Protein AF-A0A532EK30-F1 (afdb_monomer)

Nearest PDB structures (foldseek):
  5ezo-assembly1_A  TM=5.933E-01  e=1.721E+00  Plasmodium falciparum 3D7
  8chv-assembly1_C  TM=4.615E-01  e=1.049E+00  Homo sapiens
  4exr-assembly1_A-2  TM=4.906E-01  e=1.307E+00  Clostridioides difficile 630
  8chv-assembly1_D  TM=5.462E-01  e=2.030E+00  Homo sapiens
  8chv-assembly1_A  TM=4.541E-01  e=2.144E+00  Homo sapiens

Solvent-accessible surface area (backbone atoms only — not comparable to full-atom values): 4365 Å² total; per-residue (Å²): 130,82,81,80,41,68,65,50,74,48,78,48,77,56,93,60,35,37,41,39,36,39,37,40,27,40,96,65,25,21,39,39,40,40,34,30,31,46,74,93,45,75,78,41,84,46,76,47,77,40,91,40,51,63,50,72,69,55,51,52,49,54,50,52,49,50,54,50,52,50,52,55,52,63,74,73,109

Secondary structure (DSSP, 8-state):
-----EEEEEEEEETTEEEEEEEEE-SS-EEEEEEEEETTEEEEEEEEEESSPPPHHHHHHHHHHHHHHHHHHHHH-

Sequence (77 aa):
MTKKGLGKQVVITQGAREWFMLIEVTPENSVVLRQEKEHETYLIDESETHDRPMTMGEVDAAIAEYVNSVKTRITKE

Mean predicted aligned error: 5.14 Å

pLDDT: mean 87.99, std 13.49, range [35.38, 95.88]

Foldseek 3Di:
DPPQFPWDKDWDDDDQKIWIWIWGFDQQWIKIWIWIDGNPRTPDTDMDIGRHGDDPVRVVVVVVVSVVVVVVVVVVD

Structure (mmCIF, N/CA/C/O backbone):
data_AF-A0A532EK30-F1
#
_entry.id   AF-A0A532EK30-F1
#
loop_
_atom_site.group_PDB
_atom_site.id
_atom_site.type_symbol
_atom_site.label_atom_id
_atom_site.label_alt_id
_atom_site.label_comp_id
_atom_site.label_asym_id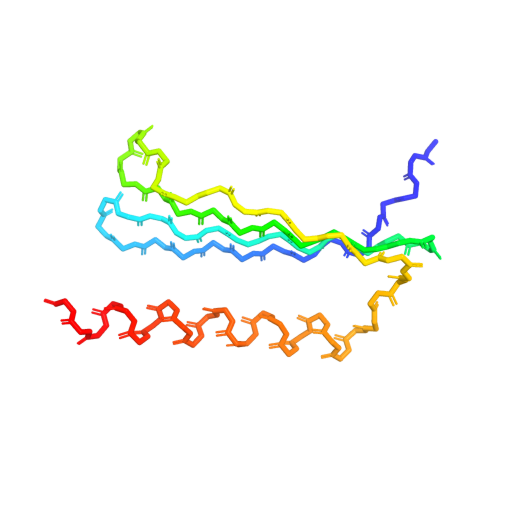
_atom_site.label_entity_id
_atom_site.label_seq_id
_atom_site.pdbx_PDB_ins_code
_atom_site.Cartn_x
_atom_site.Cartn_y
_atom_site.Cartn_z
_atom_site.occupancy
_atom_site.B_iso_or_equiv
_atom_site.auth_seq_id
_atom_site.auth_comp_id
_atom_site.auth_asym_id
_atom_site.auth_atom_id
_atom_site.pdbx_PDB_model_num
ATOM 1 N N . MET A 1 1 ? -1.178 9.352 -25.327 1.00 35.38 1 MET A N 1
ATOM 2 C CA . MET A 1 1 ? -1.589 8.169 -24.543 1.00 35.38 1 MET A CA 1
ATOM 3 C C . MET A 1 1 ? -0.593 8.001 -23.414 1.00 35.38 1 MET A C 1
ATOM 5 O O . MET A 1 1 ? 0.524 7.569 -23.667 1.00 35.38 1 MET A O 1
ATOM 9 N N . THR A 1 2 ? -0.949 8.427 -22.204 1.00 41.06 2 THR A N 1
ATOM 10 C CA . THR A 1 2 ? -0.145 8.186 -21.000 1.00 41.06 2 THR A CA 1
ATOM 11 C C . THR A 1 2 ? 0.007 6.675 -20.864 1.00 41.06 2 THR A C 1
ATOM 13 O O . THR A 1 2 ? -1.005 5.970 -20.863 1.00 41.06 2 THR A O 1
ATOM 16 N N . LYS A 1 3 ? 1.244 6.162 -20.852 1.00 41.09 3 LYS A N 1
ATOM 17 C CA . LYS A 1 3 ? 1.508 4.753 -20.538 1.00 41.09 3 LYS A CA 1
ATOM 18 C C . LYS A 1 3 ? 0.900 4.514 -19.157 1.00 41.09 3 LYS A C 1
ATOM 20 O O . LYS A 1 3 ? 1.463 4.968 -18.169 1.00 41.09 3 LYS A O 1
ATOM 25 N N . LYS A 1 4 ? -0.288 3.904 -19.100 1.00 46.69 4 LYS A N 1
ATOM 26 C CA . LYS A 1 4 ? -0.911 3.500 -17.840 1.00 46.69 4 LYS A CA 1
ATOM 27 C C . LYS A 1 4 ? 0.048 2.497 -17.218 1.00 46.69 4 LYS A C 1
ATOM 29 O O . LYS A 1 4 ? 0.193 1.393 -17.740 1.00 46.69 4 LYS A O 1
ATOM 34 N N . GLY A 1 5 ? 0.760 2.934 -16.187 1.00 53.78 5 GLY A N 1
ATOM 35 C CA . GLY A 1 5 ? 1.568 2.052 -15.366 1.00 53.78 5 GLY A CA 1
ATOM 36 C C . GLY A 1 5 ? 0.714 0.920 -14.799 1.00 53.78 5 GLY A C 1
ATOM 37 O O . GLY A 1 5 ? -0.520 0.993 -14.793 1.00 53.78 5 GLY A O 1
ATOM 38 N N . LEU A 1 6 ? 1.365 -0.138 -14.324 1.00 64.31 6 LEU A N 1
ATOM 39 C CA . LEU A 1 6 ? 0.708 -1.147 -13.496 1.00 64.31 6 LEU A CA 1
ATOM 40 C C . LEU A 1 6 ? 0.357 -0.474 -12.162 1.00 64.31 6 LEU A C 1
ATOM 42 O O . LEU A 1 6 ? 1.168 -0.439 -11.244 1.00 64.31 6 LEU A O 1
ATOM 46 N N . GLY A 1 7 ? -0.827 0.136 -12.109 1.00 77.19 7 GLY A N 1
ATOM 47 C CA . GLY A 1 7 ? -1.391 0.738 -10.910 1.00 77.19 7 GLY A CA 1
ATOM 48 C C . GLY A 1 7 ? -2.147 -0.318 -10.115 1.00 77.19 7 GLY A C 1
ATOM 49 O O . GLY A 1 7 ? -3.206 -0.764 -10.563 1.00 77.19 7 GLY A O 1
ATOM 50 N N . LYS A 1 8 ? -1.626 -0.737 -8.958 1.00 88.81 8 LYS A N 1
ATOM 51 C CA . LYS A 1 8 ? -2.394 -1.539 -7.994 1.00 88.81 8 LYS A CA 1
ATOM 52 C C . LYS A 1 8 ? -2.851 -0.649 -6.851 1.00 88.81 8 LYS A C 1
ATOM 54 O O . LYS A 1 8 ? -2.059 0.108 -6.306 1.00 88.81 8 LYS A O 1
ATOM 59 N N . GLN A 1 9 ? -4.124 -0.765 -6.492 1.00 91.25 9 GLN A N 1
ATOM 60 C CA . GLN A 1 9 ? -4.720 -0.016 -5.392 1.00 91.25 9 GLN A CA 1
ATOM 61 C C . GLN A 1 9 ? -5.330 -0.964 -4.366 1.00 91.25 9 GLN A C 1
ATOM 63 O O . GLN A 1 9 ? -5.837 -2.032 -4.719 1.00 91.25 9 GLN A O 1
ATOM 68 N N . VAL A 1 10 ? -5.296 -0.549 -3.108 1.00 92.44 10 VAL A N 1
ATOM 69 C CA . VAL A 1 10 ? -5.900 -1.246 -1.977 1.00 92.44 10 VAL A CA 1
ATOM 70 C C . VAL A 1 10 ? 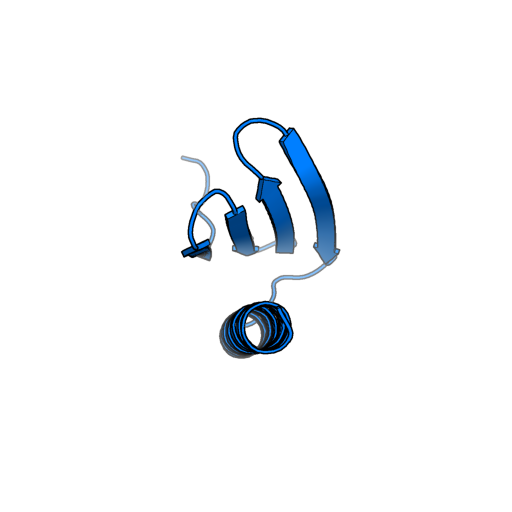-6.650 -0.220 -1.149 1.00 92.44 10 VAL A C 1
ATOM 72 O O . VAL A 1 10 ? -6.095 0.816 -0.796 1.00 92.44 10 VAL A O 1
ATOM 75 N N . VAL A 1 11 ? -7.902 -0.530 -0.825 1.00 92.88 11 VAL A N 1
ATOM 76 C CA . VAL A 1 11 ? -8.727 0.271 0.080 1.00 92.88 11 VAL A CA 1
ATOM 77 C C . VAL A 1 11 ? -9.271 -0.655 1.153 1.00 92.88 11 VAL A C 1
ATOM 79 O O . VAL A 1 11 ? -9.876 -1.682 0.842 1.00 92.88 11 VAL A O 1
ATOM 82 N N . ILE A 1 12 ? -9.029 -0.312 2.412 1.00 93.19 12 ILE A N 1
ATOM 83 C CA . ILE A 1 12 ? -9.556 -1.016 3.579 1.00 93.19 12 ILE A CA 1
ATOM 84 C C . ILE A 1 12 ? -10.371 -0.004 4.368 1.00 93.19 12 ILE A C 1
ATOM 86 O O . ILE A 1 12 ? -9.863 1.051 4.720 1.00 93.19 12 ILE A O 1
ATOM 90 N N . THR A 1 13 ? -11.626 -0.323 4.662 1.00 92.50 13 THR A N 1
ATOM 91 C CA . THR A 1 13 ? -12.518 0.540 5.446 1.00 92.50 13 THR A CA 1
ATOM 92 C C . THR A 1 13 ? -12.995 -0.200 6.685 1.00 92.50 13 THR A C 1
ATOM 94 O O . THR A 1 13 ? -13.443 -1.344 6.577 1.00 92.50 13 THR A O 1
ATOM 97 N N . GLN A 1 14 ? -12.967 0.456 7.842 1.00 90.19 14 GLN A N 1
ATOM 98 C CA . GLN A 1 14 ? -13.573 -0.052 9.068 1.00 90.19 14 GLN A CA 1
ATOM 99 C C . GLN A 1 14 ? -14.189 1.090 9.875 1.00 90.19 14 GLN A C 1
ATOM 101 O O . GLN A 1 14 ? -13.495 1.987 10.351 1.00 90.19 14 GLN A O 1
ATOM 106 N N . GLY A 1 15 ? -15.510 1.039 10.057 1.00 89.94 15 GLY A N 1
ATOM 107 C CA . GLY A 1 15 ? -16.240 2.117 10.719 1.00 89.94 15 GLY A CA 1
ATOM 108 C C . GLY A 1 15 ? -16.025 3.438 9.982 1.00 89.94 15 GLY A C 1
ATOM 109 O O . GLY A 1 15 ? -16.354 3.545 8.804 1.00 89.94 15 GLY A O 1
AT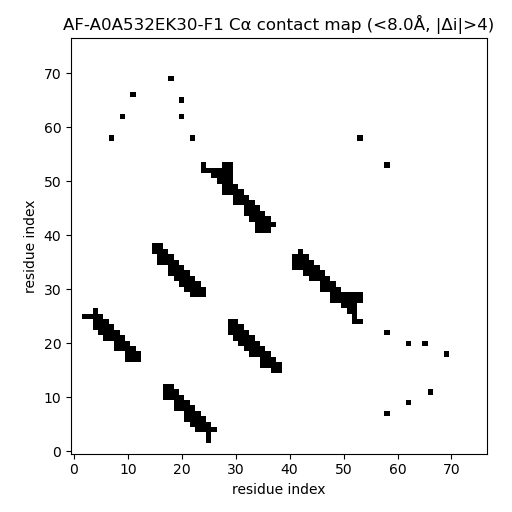OM 110 N N . ALA A 1 16 ? -15.458 4.421 10.678 1.00 90.81 16 ALA A N 1
ATOM 111 C CA . ALA A 1 16 ? -15.128 5.724 10.113 1.00 90.81 16 ALA A CA 1
ATOM 112 C C . ALA A 1 16 ? -13.708 5.826 9.537 1.00 90.81 16 ALA A C 1
ATOM 114 O O . ALA A 1 16 ? -13.376 6.854 8.948 1.00 90.81 16 ALA A O 1
ATOM 115 N N . ARG A 1 17 ? -12.867 4.800 9.719 1.00 93.38 17 ARG A N 1
ATOM 116 C CA . ARG A 1 17 ? -11.490 4.796 9.225 1.00 93.38 17 ARG A CA 1
ATOM 117 C C . ARG A 1 17 ? -11.375 4.151 7.856 1.00 93.38 17 ARG A C 1
ATOM 119 O O . ARG A 1 17 ? -12.021 3.143 7.565 1.00 93.38 17 ARG A O 1
ATOM 126 N N . GLU A 1 18 ? -10.509 4.721 7.035 1.00 94.62 18 GLU A N 1
ATOM 127 C CA . GLU A 1 18 ? -10.127 4.197 5.732 1.00 94.62 18 GLU A CA 1
ATOM 128 C C . GLU A 1 18 ? -8.608 4.254 5.581 1.00 94.62 18 GLU A C 1
ATOM 130 O O . GLU A 1 18 ? -7.979 5.278 5.834 1.00 94.62 18 GLU A O 1
ATOM 135 N N . TRP A 1 19 ? -8.040 3.141 5.133 1.00 95.88 19 TRP A N 1
ATOM 136 C CA . TRP A 1 19 ? -6.640 2.976 4.779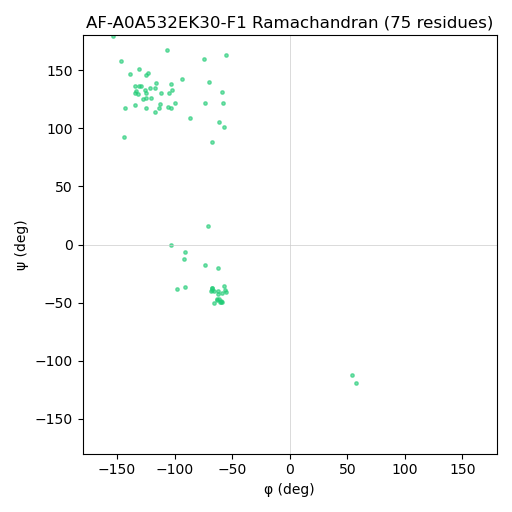 1.00 95.88 19 TRP A CA 1
ATOM 137 C C . TRP A 1 19 ? -6.559 2.751 3.272 1.00 95.88 19 TRP A C 1
ATOM 139 O O . TRP A 1 19 ? -7.147 1.804 2.740 1.00 95.88 19 TRP A O 1
ATOM 149 N N . PHE A 1 20 ? -5.842 3.628 2.584 1.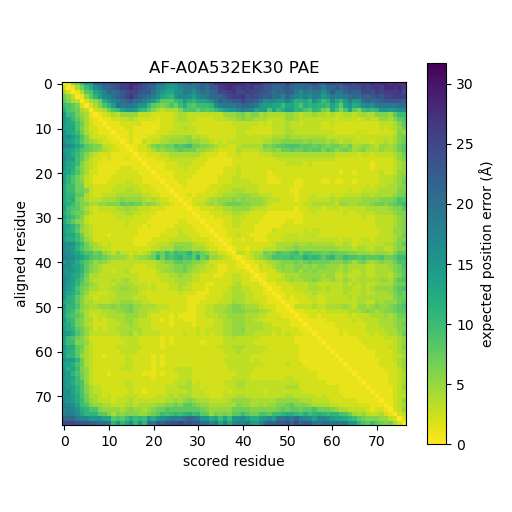00 94.50 20 PHE A N 1
ATOM 150 C CA . PHE A 1 20 ? -5.650 3.605 1.145 1.00 94.50 20 PHE A CA 1
ATOM 151 C C . PHE A 1 20 ? -4.174 3.395 0.809 1.00 94.50 20 PHE A C 1
ATOM 153 O O . PHE A 1 20 ? -3.295 4.053 1.360 1.00 94.50 20 PHE A O 1
ATOM 160 N N . MET A 1 21 ? -3.896 2.507 -0.140 1.00 95.19 21 MET A N 1
ATOM 161 C CA . MET A 1 21 ? -2.577 2.362 -0.740 1.00 95.19 21 MET A CA 1
ATOM 162 C C . MET A 1 21 ? -2.694 2.350 -2.258 1.00 95.19 21 MET A C 1
ATOM 164 O O . MET A 1 21 ? -3.536 1.645 -2.815 1.00 95.19 21 MET A O 1
ATOM 168 N N . LEU A 1 22 ? -1.801 3.073 -2.925 1.00 94.56 22 LEU A N 1
ATOM 169 C CA . LEU A 1 22 ? -1.613 3.017 -4.370 1.00 94.56 22 LEU A CA 1
ATOM 170 C C . LEU A 1 22 ? -0.149 2.722 -4.667 1.00 94.56 22 LEU A C 1
ATOM 172 O O . LEU A 1 22 ? 0.732 3.368 -4.116 1.00 94.56 22 LEU A O 1
ATOM 176 N N . ILE A 1 23 ? 0.106 1.774 -5.560 1.00 94.75 23 ILE A N 1
ATOM 177 C CA . ILE A 1 23 ? 1.425 1.560 -6.147 1.00 94.75 23 ILE A CA 1
ATOM 178 C C . ILE A 1 23 ? 1.309 1.816 -7.639 1.00 94.75 23 ILE A C 1
ATOM 180 O O . ILE A 1 23 ? 0.629 1.067 -8.341 1.00 94.75 23 ILE A O 1
ATOM 184 N N . GLU A 1 24 ? 1.976 2.859 -8.117 1.00 93.50 24 GLU A N 1
ATOM 185 C CA . GLU A 1 24 ? 2.115 3.155 -9.535 1.00 93.50 24 GLU A CA 1
ATOM 186 C C . GLU A 1 24 ? 3.509 2.765 -10.010 1.00 93.50 24 GLU A C 1
ATOM 188 O O . GLU A 1 24 ? 4.510 3.328 -9.574 1.00 93.50 24 GLU A O 1
ATOM 193 N N . VAL A 1 25 ? 3.573 1.808 -10.935 1.00 92.88 25 VAL A N 1
ATOM 194 C CA . VAL A 1 25 ? 4.830 1.391 -11.562 1.00 92.88 25 VAL A CA 1
ATOM 195 C C . VAL A 1 25 ? 4.901 1.929 -12.982 1.00 92.88 25 VAL A C 1
ATOM 197 O O . VAL A 1 25 ? 4.094 1.549 -13.838 1.00 92.88 25 VAL A O 1
ATOM 200 N N . THR A 1 26 ? 5.892 2.774 -13.255 1.00 90.19 26 THR A N 1
ATOM 201 C CA . THR A 1 26 ? 6.238 3.232 -14.605 1.00 90.19 26 THR A CA 1
ATOM 202 C C . THR A 1 26 ? 7.533 2.558 -15.071 1.00 90.19 26 THR A C 1
ATOM 204 O O . THR A 1 26 ? 8.238 1.958 -14.266 1.00 90.19 26 THR A O 1
ATOM 207 N N . PRO A 1 27 ? 7.894 2.628 -16.366 1.00 89.88 27 PRO A N 1
ATOM 208 C CA . PRO A 1 27 ? 9.195 2.135 -16.819 1.00 89.88 27 PRO A CA 1
ATOM 209 C C . PRO A 1 27 ? 10.398 2.873 -16.209 1.00 89.88 27 PRO A C 1
ATOM 211 O O . PRO A 1 27 ? 11.502 2.340 -16.250 1.00 89.88 27 PRO A O 1
ATOM 214 N N . GLU A 1 28 ? 10.197 4.091 -15.702 1.00 91.06 28 GLU A N 1
ATOM 215 C CA . GLU A 1 28 ? 11.263 4.972 -15.210 1.00 91.06 28 GLU A CA 1
ATOM 216 C C . GLU A 1 28 ? 11.404 4.889 -13.689 1.00 91.06 28 GLU A C 1
ATOM 218 O O . GLU A 1 28 ? 12.512 4.890 -13.166 1.00 91.06 28 GLU A O 1
ATOM 223 N N . ASN A 1 29 ? 10.284 4.789 -12.978 1.00 92.81 29 ASN A N 1
ATOM 224 C CA . ASN A 1 29 ? 10.236 4.875 -11.527 1.00 92.81 29 ASN A CA 1
ATOM 225 C C . ASN A 1 29 ? 9.027 4.120 -10.963 1.00 92.81 29 ASN A C 1
ATOM 227 O O . ASN A 1 29 ? 8.219 3.525 -11.683 1.00 92.81 29 ASN A O 1
ATOM 231 N N . SER A 1 30 ? 8.889 4.126 -9.645 1.00 94.75 30 SER A N 1
ATOM 232 C CA . SER A 1 30 ? 7.665 3.683 -8.984 1.00 94.75 30 SER A CA 1
ATOM 233 C C . SER A 1 30 ? 7.317 4.594 -7.833 1.00 94.75 30 SER A C 1
ATOM 235 O O . SER A 1 30 ? 8.203 5.124 -7.172 1.00 94.75 30 SER A O 1
ATOM 237 N N . VAL A 1 31 ? 6.025 4.767 -7.599 1.00 94.88 31 VAL A N 1
ATOM 238 C CA . VAL A 1 31 ? 5.505 5.594 -6.518 1.00 94.88 31 VAL A CA 1
ATOM 239 C C . VAL A 1 31 ? 4.564 4.750 -5.680 1.00 94.88 31 VAL A C 1
ATOM 241 O O . VAL A 1 31 ? 3.672 4.092 -6.213 1.00 94.88 31 VAL A O 1
ATOM 244 N N . VAL A 1 32 ? 4.762 4.777 -4.368 1.00 95.25 32 VAL A N 1
ATOM 245 C CA . VAL A 1 32 ? 3.886 4.157 -3.382 1.00 95.25 32 VAL A CA 1
ATOM 246 C C . VAL A 1 32 ? 3.251 5.263 -2.553 1.00 95.25 32 VAL A C 1
ATOM 248 O O . VAL A 1 32 ? 3.946 6.000 -1.862 1.00 95.25 32 VAL A O 1
ATOM 251 N N . LEU A 1 33 ? 1.931 5.378 -2.615 1.00 94.50 33 LEU A N 1
ATOM 252 C CA . LEU A 1 33 ? 1.139 6.266 -1.772 1.00 94.50 33 LEU A CA 1
ATOM 253 C C . LEU A 1 33 ? 0.462 5.446 -0.684 1.00 94.50 33 LEU A C 1
ATOM 255 O O . LEU A 1 33 ? -0.063 4.365 -0.961 1.00 94.50 33 LEU A O 1
ATOM 259 N N . ARG A 1 34 ? 0.456 5.965 0.541 1.00 95.56 34 ARG A N 1
ATOM 260 C CA . ARG A 1 34 ? -0.228 5.385 1.697 1.00 95.56 34 ARG A CA 1
ATOM 261 C C . ARG A 1 34 ? -0.976 6.499 2.410 1.00 95.56 34 ARG A C 1
ATOM 263 O O . ARG A 1 34 ? -0.371 7.461 2.866 1.00 95.56 34 ARG A O 1
ATOM 270 N N . GLN A 1 35 ? -2.285 6.355 2.513 1.00 95.38 35 GLN A N 1
ATOM 271 C CA . GLN A 1 35 ? -3.143 7.308 3.192 1.00 95.38 35 GLN A CA 1
ATOM 272 C C . GLN A 1 35 ? -3.959 6.599 4.263 1.00 95.38 35 GLN A C 1
ATOM 274 O O . GLN A 1 35 ? -4.344 5.438 4.120 1.00 95.38 35 GLN A O 1
ATOM 279 N N . GLU A 1 36 ? -4.210 7.309 5.348 1.00 94.44 36 GLU A N 1
ATOM 280 C CA . GLU A 1 36 ? -5.135 6.912 6.397 1.00 94.44 36 GLU A CA 1
ATOM 281 C C . GLU A 1 36 ? -6.021 8.113 6.682 1.00 94.44 36 GLU A C 1
ATOM 283 O O . GLU A 1 36 ? -5.519 9.218 6.892 1.00 94.44 36 GLU A O 1
ATOM 288 N N . LYS A 1 37 ? -7.332 7.912 6.690 1.00 94.25 37 LYS A N 1
ATOM 289 C CA . LYS A 1 37 ? -8.293 8.945 7.064 1.00 94.25 37 LYS A CA 1
ATOM 290 C C . LYS A 1 37 ? -9.290 8.408 8.073 1.00 94.25 37 LYS A C 1
ATOM 292 O O . LYS A 1 37 ? -9.619 7.225 8.069 1.00 94.25 37 LYS A O 1
ATOM 297 N N . GLU A 1 38 ? -9.799 9.302 8.903 1.00 93.50 38 GLU A N 1
ATOM 298 C CA . GLU A 1 38 ? -10.929 9.061 9.789 1.00 93.50 38 GLU A CA 1
ATOM 299 C C . GLU A 1 38 ? -11.995 10.123 9.504 1.00 93.50 38 GLU A C 1
ATOM 301 O O . GLU A 1 38 ? -11.751 11.323 9.645 1.00 93.50 38 GLU A O 1
ATOM 306 N N . HIS A 1 39 ? -13.173 9.687 9.056 1.00 89.69 39 HIS A N 1
ATOM 307 C CA . HIS A 1 39 ? -14.201 10.543 8.457 1.00 89.69 39 HIS A CA 1
ATOM 308 C C . HIS A 1 39 ? -13.646 11.375 7.281 1.00 89.69 39 HIS A C 1
ATOM 310 O O . HIS A 1 39 ? -13.312 10.821 6.234 1.00 89.69 39 HIS A O 1
ATOM 316 N N . GLU A 1 40 ? -13.556 12.696 7.446 1.00 87.69 40 GLU A N 1
ATOM 317 C CA . GLU A 1 40 ? -13.056 13.643 6.439 1.00 87.69 40 GLU A CA 1
ATOM 318 C C . GLU A 1 40 ? -11.621 14.115 6.731 1.00 87.69 40 GLU A C 1
ATOM 320 O O . GLU A 1 40 ? -11.054 14.893 5.964 1.00 87.69 40 GLU A O 1
ATOM 325 N N . THR A 1 41 ? -11.015 13.642 7.824 1.00 90.56 41 THR A N 1
ATOM 326 C CA . THR A 1 41 ? -9.685 14.071 8.265 1.00 90.56 41 THR A CA 1
ATOM 327 C C . THR A 1 41 ? -8.638 13.048 7.853 1.00 90.56 41 THR A C 1
ATOM 329 O O . THR A 1 41 ? -8.696 11.892 8.270 1.00 90.56 41 THR A O 1
ATOM 332 N N . TYR A 1 42 ? -7.640 13.479 7.083 1.00 90.38 42 TYR A N 1
ATOM 333 C CA . TYR A 1 42 ? -6.454 12.669 6.809 1.00 90.38 42 TYR A CA 1
ATOM 334 C C . TYR A 1 42 ? -5.560 12.625 8.051 1.00 90.38 42 TYR A C 1
ATOM 336 O O . TYR A 1 42 ? -5.132 13.660 8.560 1.00 90.38 42 TYR A O 1
ATOM 344 N N . LEU A 1 43 ? -5.306 11.415 8.539 1.00 92.19 43 LEU A N 1
ATOM 345 C CA . LEU A 1 43 ? -4.399 11.121 9.647 1.00 92.19 43 LEU A CA 1
ATOM 346 C C . LEU A 1 43 ? -2.982 10.836 9.139 1.00 92.19 43 LEU A C 1
ATOM 348 O O . LEU A 1 43 ? -2.009 11.224 9.781 1.00 92.19 43 LEU A O 1
ATOM 352 N N . ILE A 1 44 ? -2.872 10.167 7.987 1.00 93.12 44 ILE A 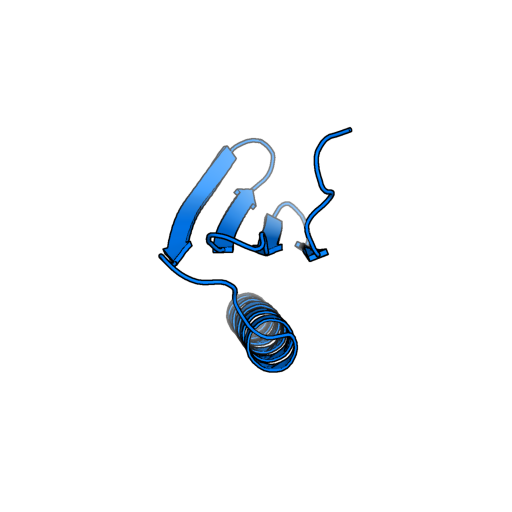N 1
ATOM 353 C CA . ILE A 1 44 ? -1.607 9.855 7.315 1.00 93.12 44 ILE A CA 1
ATOM 354 C C . ILE A 1 44 ? -1.754 10.179 5.831 1.00 93.12 44 ILE A C 1
ATOM 356 O O . ILE A 1 44 ? -2.758 9.826 5.211 1.00 93.12 44 ILE A O 1
ATOM 360 N N . ASP A 1 45 ? -0.727 10.814 5.274 1.00 93.38 45 ASP A N 1
ATOM 361 C CA . ASP A 1 45 ? -0.548 11.018 3.840 1.00 93.38 45 ASP A CA 1
ATOM 362 C C . ASP A 1 45 ? 0.947 10.912 3.517 1.00 93.38 45 ASP A C 1
ATOM 364 O O . ASP A 1 45 ? 1.715 11.861 3.674 1.00 93.38 45 ASP A O 1
ATOM 368 N N . GLU A 1 46 ? 1.379 9.704 3.165 1.00 94.12 46 GLU A N 1
ATOM 369 C CA . GLU A 1 46 ? 2.774 9.375 2.894 1.00 94.12 46 GLU A CA 1
ATOM 370 C C . GLU A 1 46 ? 2.953 8.961 1.437 1.00 94.12 46 GLU A C 1
ATOM 372 O O . GLU A 1 46 ? 2.169 8.192 0.875 1.00 94.12 46 GLU A O 1
ATOM 377 N N . SER A 1 47 ? 4.043 9.437 0.838 1.00 93.62 47 SER A N 1
ATOM 378 C CA . SER A 1 47 ? 4.467 9.041 -0.499 1.00 93.62 47 SER A CA 1
ATOM 379 C C . SER A 1 47 ? 5.931 8.626 -0.491 1.00 93.62 47 SER A C 1
ATOM 381 O O . SER A 1 47 ? 6.780 9.277 0.114 1.00 93.62 47 SER A O 1
ATOM 383 N N . GLU A 1 48 ? 6.223 7.527 -1.170 1.00 94.31 48 GLU A N 1
ATOM 384 C CA . GLU A 1 48 ? 7.560 6.981 -1.343 1.00 94.31 48 GLU A CA 1
ATOM 385 C C . GLU A 1 48 ? 7.817 6.825 -2.840 1.00 94.31 48 GLU A C 1
ATOM 387 O O . GLU A 1 48 ? 7.015 6.230 -3.558 1.00 94.31 48 GLU A O 1
ATOM 392 N N . THR A 1 49 ? 8.916 7.397 -3.328 1.00 94.56 49 THR A N 1
ATOM 393 C CA . THR A 1 49 ? 9.312 7.293 -4.737 1.00 94.56 49 THR A CA 1
ATOM 394 C C . THR A 1 49 ? 10.578 6.460 -4.846 1.00 94.56 49 THR A C 1
ATOM 396 O O . THR A 1 49 ? 11.561 6.712 -4.153 1.00 94.56 49 THR A O 1
ATOM 399 N N . HIS A 1 50 ? 10.557 5.482 -5.743 1.00 92.88 50 HIS A N 1
ATOM 400 C CA . HIS A 1 50 ? 11.699 4.662 -6.110 1.00 92.88 50 HIS A CA 1
ATOM 401 C C . HIS A 1 50 ? 12.219 5.099 -7.479 1.00 92.88 50 HIS A C 1
ATOM 403 O O . HIS A 1 50 ? 11.457 5.113 -8.444 1.00 92.88 50 HIS A O 1
ATOM 409 N N . ASP A 1 51 ? 13.528 5.332 -7.605 1.00 94.31 51 ASP A N 1
ATOM 410 C CA . ASP A 1 51 ? 14.206 5.694 -8.869 1.00 94.31 51 ASP A CA 1
ATOM 411 C C . ASP A 1 51 ? 14.292 4.537 -9.889 1.00 94.31 51 ASP A C 1
ATOM 413 O O . ASP A 1 51 ? 15.101 4.551 -10.817 1.00 94.31 51 ASP A O 1
ATOM 417 N N . ARG A 1 52 ? 13.495 3.483 -9.691 1.00 95.19 52 ARG A N 1
ATOM 418 C CA . ARG A 1 52 ? 13.387 2.334 -10.587 1.00 95.19 52 ARG A CA 1
ATOM 419 C C . ARG A 1 52 ? 11.967 1.766 -10.583 1.00 95.19 52 ARG A C 1
ATOM 421 O O . ARG A 1 52 ? 11.261 1.918 -9.584 1.00 95.19 52 ARG A O 1
ATOM 428 N N . PRO A 1 53 ? 11.567 1.037 -11.636 1.00 93.25 53 PRO A N 1
ATOM 429 C CA . PRO A 1 53 ? 10.370 0.209 -11.596 1.00 93.25 53 PRO A CA 1
ATOM 430 C C . PRO A 1 53 ? 10.454 -0.852 -10.488 1.00 93.25 53 PRO A C 1
ATOM 432 O O . PRO A 1 53 ? 11.430 -1.608 -10.400 1.00 93.25 53 PRO A O 1
ATOM 435 N N . MET A 1 54 ? 9.400 -0.953 -9.682 1.00 93.62 54 MET A N 1
ATOM 436 C CA . MET A 1 54 ? 9.144 -2.120 -8.847 1.00 93.62 54 MET A CA 1
ATOM 437 C C . MET A 1 54 ? 8.739 -3.301 -9.728 1.00 93.62 54 MET A C 1
ATOM 439 O O . MET A 1 54 ? 7.974 -3.181 -10.687 1.00 93.62 54 MET A O 1
ATOM 443 N N . THR A 1 55 ? 9.240 -4.476 -9.382 1.00 93.31 55 THR A N 1
ATOM 444 C CA . THR A 1 55 ? 8.801 -5.734 -9.976 1.00 93.31 55 THR A CA 1
ATOM 445 C C . THR A 1 55 ? 7.427 -6.128 -9.439 1.00 93.31 55 THR A C 1
ATOM 447 O O . THR A 1 55 ? 7.017 -5.721 -8.355 1.00 93.31 55 THR A O 1
ATOM 450 N N . MET A 1 56 ? 6.714 -6.990 -10.164 1.00 89.50 56 MET A N 1
ATOM 451 C CA . MET A 1 56 ? 5.406 -7.488 -9.724 1.00 89.50 56 MET A CA 1
ATOM 452 C C . MET A 1 56 ? 5.459 -8.177 -8.347 1.00 89.50 56 MET A C 1
ATOM 454 O O . MET A 1 56 ? 4.545 -7.999 -7.551 1.00 89.50 56 MET A O 1
ATOM 458 N N . GLY A 1 57 ? 6.545 -8.898 -8.039 1.00 92.81 57 GLY A N 1
ATOM 459 C CA . GLY A 1 57 ? 6.733 -9.524 -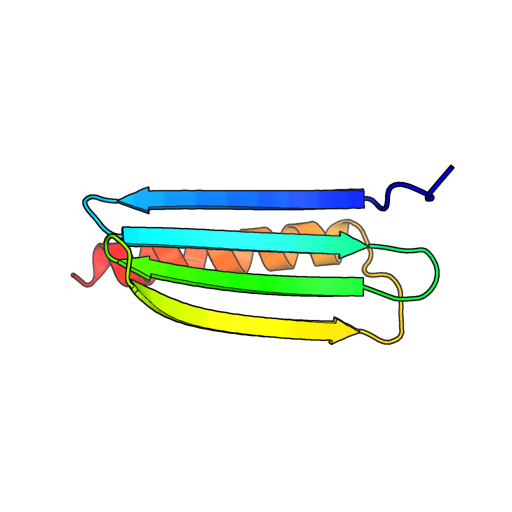6.727 1.00 92.81 57 GLY A CA 1
ATOM 460 C C . GLY A 1 57 ? 6.925 -8.508 -5.597 1.00 92.81 57 GLY A C 1
ATOM 461 O O . GLY A 1 57 ? 6.394 -8.703 -4.509 1.00 92.81 57 GLY A O 1
ATOM 462 N N . GLU A 1 58 ? 7.625 -7.401 -5.859 1.00 93.88 58 GLU A N 1
ATOM 463 C CA . GLU A 1 58 ? 7.777 -6.302 -4.895 1.00 93.88 58 GLU A CA 1
ATOM 464 C C . GLU A 1 58 ? 6.450 -5.577 -4.657 1.00 93.88 58 GLU A C 1
ATOM 466 O O . GLU A 1 58 ? 6.117 -5.267 -3.517 1.00 93.88 58 GLU A O 1
ATOM 471 N N . VAL A 1 59 ? 5.664 -5.359 -5.716 1.00 92.38 59 V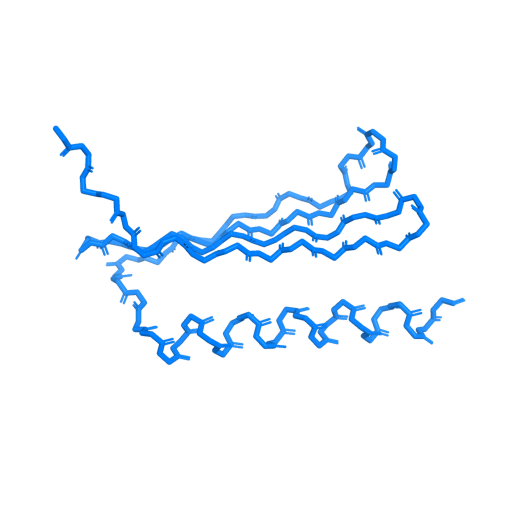AL A N 1
ATOM 472 C CA . VAL A 1 59 ? 4.312 -4.788 -5.616 1.00 92.38 59 VAL A CA 1
ATOM 473 C C . VAL A 1 59 ? 3.420 -5.673 -4.740 1.00 92.38 59 VAL A C 1
ATOM 475 O O . VAL A 1 59 ? 2.760 -5.177 -3.827 1.00 92.38 59 VAL A O 1
ATOM 478 N N . ASP A 1 60 ? 3.407 -6.983 -4.991 1.00 92.00 60 ASP A N 1
ATOM 479 C CA . ASP A 1 60 ? 2.583 -7.928 -4.231 1.00 92.00 60 ASP A CA 1
ATOM 480 C C . ASP A 1 60 ? 3.026 -8.032 -2.767 1.00 92.00 60 ASP A C 1
ATOM 482 O O . ASP A 1 60 ? 2.181 -8.058 -1.870 1.00 92.00 60 ASP A O 1
ATOM 486 N N . ALA A 1 61 ? 4.337 -8.031 -2.514 1.00 94.31 61 ALA A N 1
ATOM 487 C CA . ALA A 1 61 ? 4.885 -8.023 -1.162 1.00 94.31 61 ALA A CA 1
ATOM 488 C C . ALA A 1 61 ? 4.495 -6.748 -0.400 1.00 94.31 61 ALA A C 1
ATOM 490 O O . ALA A 1 61 ? 4.004 -6.842 0.724 1.00 94.31 61 ALA A O 1
ATOM 491 N N . ALA A 1 62 ? 4.634 -5.576 -1.027 1.00 93.31 62 ALA A N 1
ATOM 492 C CA . ALA A 1 62 ? 4.291 -4.295 -0.417 1.00 93.31 62 ALA A CA 1
ATOM 493 C C . ALA A 1 62 ? 2.793 -4.201 -0.079 1.00 93.31 62 ALA A C 1
ATOM 495 O O . ALA A 1 62 ? 2.422 -3.728 0.996 1.00 93.31 62 ALA A O 1
ATOM 496 N N . ILE A 1 63 ? 1.925 -4.709 -0.960 1.00 92.31 63 ILE A N 1
ATOM 497 C CA . ILE A 1 63 ? 0.482 -4.806 -0.701 1.00 92.31 63 ILE A CA 1
ATOM 498 C C . ILE A 1 63 ? 0.198 -5.743 0.475 1.00 92.31 63 ILE A C 1
ATOM 500 O O . ILE A 1 63 ? -0.571 -5.392 1.371 1.00 92.31 63 ILE A O 1
ATOM 504 N N . ALA A 1 64 ? 0.800 -6.933 0.485 1.00 94.69 64 ALA A N 1
ATOM 505 C CA . ALA A 1 64 ? 0.579 -7.909 1.546 1.00 94.69 64 ALA A CA 1
ATOM 506 C C . ALA A 1 64 ? 1.030 -7.370 2.911 1.00 94.69 64 ALA A C 1
ATOM 508 O O . ALA A 1 64 ? 0.313 -7.516 3.904 1.00 94.69 64 ALA A O 1
ATOM 509 N N . GLU A 1 65 ? 2.185 -6.707 2.958 1.00 94.56 65 GLU A N 1
ATOM 510 C CA . GLU A 1 65 ? 2.702 -6.053 4.157 1.00 94.56 65 GLU A CA 1
ATOM 511 C C . GLU A 1 65 ? 1.763 -4.946 4.646 1.00 94.56 65 GLU A C 1
ATOM 513 O O . GLU A 1 65 ? 1.397 -4.928 5.824 1.00 94.56 65 GLU A O 1
ATOM 518 N N . TYR A 1 66 ? 1.298 -4.075 3.746 1.00 94.00 66 TYR A N 1
ATOM 519 C CA . TYR A 1 66 ? 0.364 -3.004 4.088 1.00 94.00 66 TYR A CA 1
ATOM 520 C C . TYR A 1 66 ? -0.947 -3.545 4.668 1.00 94.00 66 TYR A C 1
ATOM 522 O O . TYR A 1 66 ? -1.368 -3.137 5.751 1.00 94.00 66 TYR A O 1
ATOM 530 N N . VAL A 1 67 ? -1.560 -4.527 4.001 1.00 93.19 67 VAL A N 1
ATOM 531 C CA . VAL A 1 67 ? -2.799 -5.166 4.469 1.00 93.19 67 VAL A CA 1
ATOM 532 C C . VAL A 1 67 ? -2.603 -5.801 5.847 1.00 93.19 67 VAL A C 1
ATOM 534 O O . VAL A 1 67 ? -3.472 -5.680 6.712 1.00 93.19 67 VAL A O 1
ATOM 537 N N . ASN A 1 68 ? -1.472 -6.470 6.078 1.00 94.88 68 ASN A N 1
ATOM 538 C CA . ASN A 1 68 ? -1.170 -7.084 7.370 1.00 94.88 68 ASN A CA 1
ATOM 539 C C . ASN A 1 68 ? -0.941 -6.041 8.472 1.00 94.88 68 ASN A C 1
ATOM 541 O O . ASN A 1 68 ? -1.419 -6.228 9.594 1.00 94.88 68 ASN A O 1
ATOM 545 N N . SER A 1 69 ? -0.265 -4.933 8.158 1.00 91.44 69 SER A N 1
ATOM 546 C CA . SER A 1 69 ? -0.084 -3.799 9.070 1.00 91.44 69 SER A CA 1
ATOM 547 C C . SER A 1 69 ? -1.432 -3.218 9.498 1.00 91.44 69 SER A C 1
ATOM 549 O O . SER A 1 69 ? -1.704 -3.119 10.696 1.00 91.44 69 SER A O 1
ATOM 551 N N . VAL A 1 70 ? -2.324 -2.945 8.539 1.00 91.88 70 VAL A N 1
ATOM 552 C CA . VAL A 1 70 ? -3.674 -2.433 8.815 1.00 91.88 70 VAL A CA 1
ATOM 553 C C . VAL A 1 70 ? -4.471 -3.421 9.664 1.00 91.88 70 VAL A C 1
ATOM 555 O O . VAL A 1 70 ? -4.968 -3.047 10.720 1.00 91.88 70 VAL A O 1
ATOM 558 N N . LYS A 1 71 ? -4.518 -4.710 9.298 1.00 91.25 71 LYS A N 1
ATOM 559 C CA . LYS A 1 71 ? -5.196 -5.740 10.111 1.00 91.25 71 LYS A CA 1
ATOM 560 C C . LYS A 1 71 ? -4.665 -5.806 11.543 1.00 91.25 71 LYS A C 1
ATOM 562 O O . LYS A 1 71 ? -5.442 -5.985 12.479 1.00 91.25 71 LYS A O 1
ATOM 567 N N . THR A 1 72 ? -3.355 -5.656 11.725 1.00 90.94 72 THR A N 1
ATOM 568 C CA . THR A 1 72 ? -2.730 -5.668 13.054 1.00 90.94 72 THR A CA 1
ATOM 569 C C . THR A 1 72 ? -3.137 -4.449 13.880 1.00 90.94 72 THR A C 1
ATOM 571 O O . THR A 1 72 ? -3.336 -4.589 15.084 1.00 90.94 72 THR A O 1
ATOM 574 N N . ARG A 1 73 ? -3.280 -3.272 13.256 1.00 85.62 73 ARG A N 1
ATOM 575 C CA . ARG A 1 73 ? -3.783 -2.054 13.916 1.00 85.62 73 ARG A CA 1
ATOM 576 C C . ARG A 1 73 ? -5.238 -2.228 14.337 1.00 85.62 73 ARG A C 1
ATOM 578 O O . ARG A 1 73 ? -5.539 -2.078 15.511 1.00 85.62 73 ARG A O 1
ATOM 585 N N . ILE A 1 74 ? -6.076 -2.681 13.409 1.00 84.38 74 ILE A N 1
ATOM 586 C CA . ILE A 1 74 ? -7.499 -2.960 13.628 1.00 84.38 74 ILE A CA 1
ATOM 587 C C . ILE A 1 74 ? -7.727 -3.949 14.779 1.00 84.38 74 ILE A C 1
ATOM 589 O O . ILE A 1 74 ? -8.643 -3.782 15.569 1.00 84.38 74 ILE A O 1
ATOM 593 N N . THR A 1 75 ? -6.905 -4.997 14.880 1.00 80.06 75 THR A N 1
ATOM 594 C CA . THR A 1 75 ? -7.067 -6.033 15.920 1.00 80.06 75 THR A CA 1
ATOM 595 C C . THR A 1 75 ? -6.638 -5.550 17.313 1.00 80.06 75 THR A C 1
ATOM 597 O O . THR A 1 75 ? -6.953 -6.196 18.309 1.00 80.06 75 THR A O 1
ATOM 600 N N . LYS A 1 76 ? -5.858 -4.465 17.394 1.00 68.50 76 LYS A N 1
ATOM 601 C CA . LYS A 1 76 ? -5.368 -3.901 18.660 1.00 68.50 76 LYS A CA 1
ATOM 602 C C . LYS A 1 76 ? -6.287 -2.821 19.240 1.00 68.50 76 LYS A C 1
ATOM 604 O O . LYS A 1 76 ? -6.063 -2.446 20.390 1.00 68.50 76 LYS A O 1
ATOM 609 N N . GLU A 1 77 ? -7.251 -2.327 18.467 1.00 56.19 77 GLU A N 1
ATOM 610 C CA . GLU A 1 77 ? -8.305 -1.401 18.914 1.00 56.19 77 GLU A CA 1
ATOM 611 C C . GLU A 1 77 ? -9.534 -2.154 19.431 1.00 56.19 77 GLU A C 1
ATOM 613 O O . GLU A 1 77 ? -10.117 -1.675 20.429 1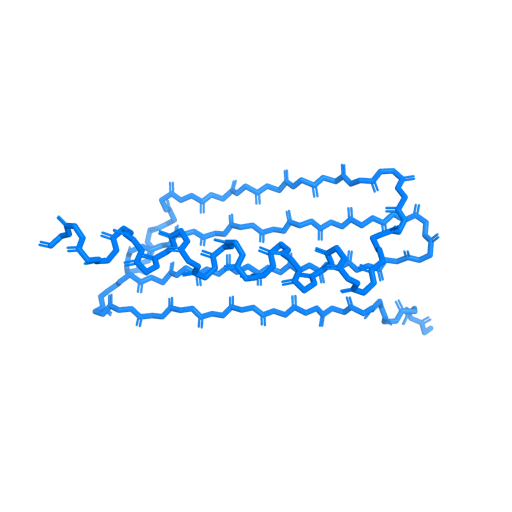.00 56.19 77 GLU A O 1
#

Radius of gyration: 13.51 Å; Cα contacts (8 Å, |Δi|>4): 123; chains: 1; bounding box: 30×24×44 Å